Protein AF-A0AA38C0D0-F1 (afdb_monomer_lite)

Radius of gyration: 12.04 Å; chains: 1; bounding box: 33×24×28 Å

Structure (mmCIF, N/CA/C/O backbone):
data_AF-A0AA38C0D0-F1
#
_entry.id   AF-A0AA38C0D0-F1
#
loop_
_atom_site.group_PDB
_atom_site.id
_atom_site.type_symbol
_atom_site.label_atom_id
_atom_site.label_alt_id
_atom_site.label_comp_id
_atom_site.label_asym_id
_atom_site.label_entity_id
_atom_site.label_seq_id
_atom_site.pdbx_PDB_ins_code
_atom_site.Cartn_x
_atom_site.Cartn_y
_atom_site.Cartn_z
_atom_site.occupancy
_atom_site.B_iso_or_equiv
_atom_site.auth_seq_id
_atom_site.auth_comp_id
_atom_site.auth_asym_id
_atom_site.auth_atom_id
_atom_site.pdbx_PDB_model_num
ATOM 1 N N . GLY A 1 1 ? 4.064 9.269 -1.643 1.00 80.25 1 GLY A N 1
ATOM 2 C CA . GLY A 1 1 ? 4.768 8.149 -2.301 1.00 80.25 1 GLY A CA 1
ATOM 3 C C . GLY A 1 1 ? 5.927 7.715 -1.433 1.00 80.25 1 GLY A C 1
ATOM 4 O O . GLY A 1 1 ? 6.390 8.521 -0.639 1.00 80.25 1 GLY A O 1
ATOM 5 N N . ILE A 1 2 ? 6.350 6.460 -1.540 1.00 86.00 2 ILE A N 1
ATOM 6 C CA . ILE A 1 2 ? 7.486 5.903 -0.794 1.00 86.00 2 ILE A CA 1
ATOM 7 C C . ILE A 1 2 ? 8.598 5.596 -1.793 1.00 86.00 2 ILE A C 1
ATOM 9 O O . ILE A 1 2 ? 8.332 5.002 -2.838 1.00 86.00 2 ILE A O 1
ATOM 13 N N . GLU A 1 3 ? 9.823 6.014 -1.492 1.00 90.38 3 GLU A N 1
ATOM 14 C CA . GLU A 1 3 ? 10.982 5.705 -2.328 1.00 90.38 3 GLU A CA 1
ATOM 15 C C . GLU A 1 3 ? 11.336 4.220 -2.239 1.00 90.38 3 GLU A C 1
ATOM 17 O O . GLU A 1 3 ? 11.291 3.606 -1.167 1.00 90.38 3 GLU A O 1
ATOM 22 N N . ALA A 1 4 ? 11.671 3.637 -3.388 1.00 91.94 4 ALA A N 1
ATOM 23 C CA . ALA A 1 4 ? 12.162 2.274 -3.452 1.00 91.94 4 ALA A CA 1
ATOM 24 C C . ALA A 1 4 ? 13.541 2.151 -2.787 1.00 91.94 4 ALA A C 1
ATOM 26 O O . ALA A 1 4 ? 14.388 3.043 -2.853 1.00 91.94 4 ALA A O 1
ATOM 27 N N . LYS A 1 5 ? 13.785 1.002 -2.161 1.00 90.62 5 LYS A N 1
ATOM 28 C CA . LYS A 1 5 ? 15.106 0.634 -1.662 1.00 90.62 5 LYS A CA 1
ATOM 29 C C . LYS A 1 5 ? 16.052 0.394 -2.845 1.00 90.62 5 LYS A C 1
ATOM 31 O O . LYS A 1 5 ? 15.688 -0.271 -3.815 1.00 90.62 5 LYS A O 1
ATOM 36 N N . GLN A 1 6 ? 17.291 0.867 -2.708 1.00 90.81 6 GLN A N 1
ATOM 37 C CA . GLN A 1 6 ? 18.384 0.556 -3.634 1.00 90.81 6 GLN A CA 1
ATOM 38 C C . GLN A 1 6 ? 18.492 -0.966 -3.852 1.00 90.81 6 GLN A C 1
ATOM 40 O O . GLN A 1 6 ? 18.334 -1.720 -2.881 1.00 90.81 6 GLN A O 1
ATOM 45 N N . PRO A 1 7 ? 18.740 -1.446 -5.086 1.00 91.94 7 PRO A N 1
ATOM 46 C CA . PRO A 1 7 ? 19.251 -0.734 -6.273 1.00 91.94 7 PRO A CA 1
ATOM 47 C C . PRO A 1 7 ? 18.178 -0.138 -7.207 1.00 91.94 7 PRO A C 1
ATOM 49 O O . PRO A 1 7 ? 18.507 0.366 -8.279 1.00 91.94 7 PRO A O 1
ATOM 52 N N . ASN A 1 8 ? 16.897 -0.222 -6.847 1.00 91.44 8 ASN A N 1
ATOM 53 C CA . ASN A 1 8 ? 15.810 0.240 -7.707 1.00 91.44 8 ASN A CA 1
ATOM 54 C C . ASN A 1 8 ? 15.568 1.745 -7.534 1.00 91.44 8 ASN A C 1
ATOM 56 O O . ASN A 1 8 ? 15.607 2.258 -6.418 1.00 91.44 8 ASN A O 1
ATOM 60 N N . SER A 1 9 ? 15.235 2.431 -8.631 1.00 89.00 9 SER A N 1
ATOM 61 C CA . SER A 1 9 ? 14.781 3.825 -8.615 1.00 89.00 9 SER A CA 1
ATOM 62 C C . SER A 1 9 ? 13.331 3.893 -9.086 1.00 89.00 9 SER A C 1
ATOM 64 O O . SER A 1 9 ? 13.038 3.694 -10.264 1.00 89.00 9 SER A O 1
ATOM 66 N N . ALA A 1 10 ? 12.411 4.097 -8.144 1.00 88.31 10 ALA A N 1
ATOM 67 C CA . ALA A 1 10 ? 10.989 4.282 -8.410 1.00 88.31 10 ALA A CA 1
ATOM 68 C C . ALA A 1 10 ? 10.291 4.907 -7.196 1.00 88.31 10 ALA A C 1
ATOM 70 O O . ALA A 1 10 ? 10.671 4.662 -6.049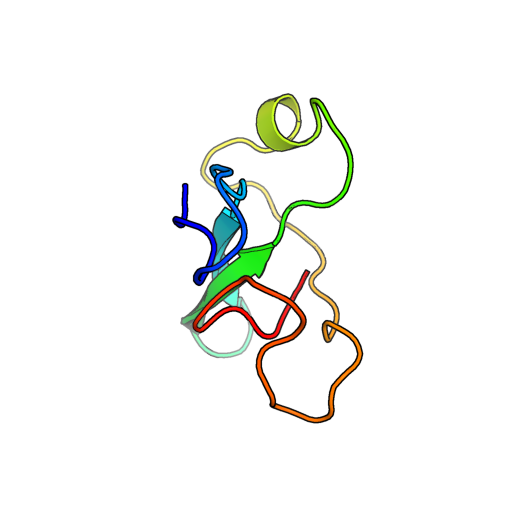 1.00 88.31 10 ALA A O 1
ATOM 71 N N . ILE A 1 11 ? 9.210 5.649 -7.448 1.00 89.06 11 ILE A N 1
ATOM 72 C CA . ILE A 1 11 ? 8.289 6.103 -6.404 1.00 89.06 11 ILE A CA 1
ATOM 73 C C . ILE A 1 11 ? 7.117 5.127 -6.346 1.00 89.06 11 ILE A C 1
ATOM 75 O O . ILE A 1 11 ? 6.337 4.995 -7.289 1.00 89.06 11 ILE A O 1
ATOM 79 N N . ARG A 1 12 ? 6.969 4.444 -5.214 1.00 90.31 12 ARG A N 1
ATOM 80 C CA . ARG A 1 12 ? 5.885 3.495 -4.966 1.00 90.31 12 ARG A CA 1
ATOM 81 C C . ARG A 1 12 ? 4.683 4.242 -4.396 1.00 90.31 12 ARG A C 1
ATOM 83 O O . ARG A 1 12 ? 4.768 4.907 -3.358 1.00 90.31 12 ARG A O 1
ATOM 90 N N . LYS A 1 13 ? 3.548 4.155 -5.090 1.00 90.25 13 LYS A N 1
ATOM 91 C CA . LYS A 1 13 ? 2.288 4.772 -4.663 1.00 90.25 13 LYS A CA 1
ATOM 92 C C . LYS A 1 13 ? 1.708 3.955 -3.504 1.00 90.25 13 LYS A C 1
ATOM 94 O O . LYS A 1 13 ? 1.463 2.761 -3.635 1.00 90.25 13 LYS A O 1
ATOM 99 N N . CYS A 1 14 ? 1.560 4.594 -2.349 1.00 90.38 14 CYS A N 1
ATOM 100 C CA . CYS A 1 14 ? 1.036 3.982 -1.131 1.00 90.38 14 CYS A CA 1
ATOM 101 C C . CYS A 1 14 ? 0.036 4.943 -0.491 1.00 90.38 14 CYS A C 1
ATOM 103 O O . CYS A 1 14 ? 0.265 6.155 -0.516 1.00 90.38 14 CYS A O 1
ATOM 105 N N . ALA A 1 15 ? -1.015 4.397 0.112 1.00 90.88 15 ALA A N 1
ATOM 106 C CA . ALA A 1 15 ? -2.028 5.136 0.851 1.00 90.88 15 ALA A CA 1
ATOM 107 C C . ALA A 1 15 ? -1.839 4.941 2.362 1.00 90.88 15 ALA A C 1
ATOM 109 O O . ALA A 1 15 ? -1.400 3.881 2.826 1.00 90.88 15 ALA A O 1
ATOM 110 N N . ARG A 1 16 ? -2.164 5.972 3.148 1.00 91.44 16 ARG A N 1
ATOM 111 C CA . ARG A 1 16 ? -2.271 5.858 4.607 1.00 91.44 16 ARG A CA 1
ATOM 112 C C . ARG A 1 16 ? -3.720 5.560 4.944 1.00 91.44 16 ARG A C 1
ATOM 114 O O . ARG A 1 16 ? -4.581 6.372 4.643 1.00 91.44 16 ARG A O 1
ATOM 121 N N . VAL A 1 17 ? -3.966 4.437 5.604 1.00 92.62 17 VAL A N 1
ATOM 122 C CA . VAL A 1 17 ? -5.321 4.009 5.955 1.00 92.62 17 VAL A CA 1
ATOM 123 C C . VAL A 1 17 ? -5.440 3.841 7.460 1.00 92.62 17 VAL A C 1
ATOM 125 O O . VAL A 1 17 ? -4.501 3.402 8.129 1.00 92.62 17 VAL A O 1
ATOM 128 N N . GLN A 1 18 ? -6.599 4.196 8.002 1.00 94.12 18 GLN A N 1
ATOM 129 C CA . GLN A 1 18 ? -6.961 3.935 9.385 1.00 94.12 18 GLN A CA 1
ATOM 130 C C . GLN A 1 18 ? -7.904 2.737 9.436 1.00 94.12 18 GLN A C 1
ATOM 132 O O . GLN A 1 18 ? -8.951 2.731 8.800 1.00 94.12 18 GLN A O 1
ATOM 137 N N . LEU A 1 19 ? -7.539 1.707 10.197 1.00 93.19 19 LEU A N 1
ATOM 138 C CA . LEU A 1 19 ? -8.403 0.542 10.350 1.00 93.19 19 LEU A CA 1
ATOM 139 C C . LEU A 1 19 ? -9.641 0.899 11.183 1.00 93.19 19 LEU A C 1
ATOM 141 O O . LEU A 1 19 ? -9.500 1.348 12.319 1.00 93.19 19 LEU A O 1
ATOM 145 N N . ILE A 1 20 ? -10.836 0.617 10.662 1.00 91.44 20 ILE A N 1
ATOM 146 C CA . ILE A 1 20 ? -12.117 0.945 11.315 1.00 91.44 20 ILE A CA 1
ATOM 147 C C . ILE A 1 20 ? -12.237 0.268 12.689 1.00 91.44 20 ILE A C 1
ATOM 149 O O . ILE A 1 20 ? -12.551 0.910 13.685 1.00 91.44 20 ILE A O 1
ATOM 153 N N . LYS A 1 21 ? -11.905 -1.026 12.778 1.00 91.94 21 LYS A N 1
ATOM 154 C CA . LYS A 1 21 ? -12.103 -1.821 14.005 1.00 91.94 21 LYS A CA 1
ATOM 155 C C . LYS A 1 21 ? -11.182 -1.450 15.174 1.00 91.94 21 LYS A C 1
ATOM 157 O O . LYS A 1 21 ? -11.488 -1.764 16.316 1.00 91.94 21 LYS A O 1
ATOM 162 N N . ASN A 1 22 ? -10.004 -0.894 14.899 1.00 91.81 22 ASN A N 1
ATOM 163 C CA . ASN A 1 22 ? -8.942 -0.727 15.897 1.00 91.81 22 ASN A CA 1
ATOM 164 C C . ASN A 1 22 ? -8.219 0.626 15.829 1.00 91.81 22 ASN A C 1
ATOM 166 O O . ASN A 1 22 ? -7.265 0.830 16.575 1.00 91.81 22 ASN A O 1
ATOM 170 N N . GLY A 1 23 ? -8.628 1.540 14.945 1.00 91.56 23 GLY A N 1
ATOM 171 C CA . GLY A 1 23 ? -8.117 2.913 14.847 1.00 91.56 23 GLY A CA 1
ATOM 172 C C . GLY A 1 23 ? -6.637 3.043 14.468 1.00 91.56 23 GLY A C 1
ATOM 173 O O . GLY A 1 23 ? -6.103 4.150 14.419 1.00 91.56 23 GLY A O 1
ATOM 174 N N . LYS A 1 24 ? -5.942 1.931 14.202 1.00 93.38 24 LYS A N 1
ATOM 175 C CA . LYS A 1 24 ? -4.512 1.937 13.880 1.00 93.38 24 LYS A CA 1
ATOM 176 C C . LYS A 1 24 ? -4.297 2.467 12.469 1.00 93.38 24 LYS A C 1
ATOM 178 O O . LYS A 1 24 ? -4.902 1.975 11.519 1.00 93.38 24 LYS A O 1
ATOM 183 N N . LYS A 1 25 ? -3.387 3.432 12.345 1.00 92.69 25 LYS A N 1
ATOM 184 C CA . LYS A 1 25 ? -2.942 3.982 11.062 1.00 92.69 25 LYS A CA 1
ATOM 185 C C . LYS A 1 25 ? -1.842 3.095 10.485 1.00 92.69 25 LYS A C 1
ATOM 187 O O . LYS A 1 25 ? -0.830 2.862 11.145 1.00 92.69 25 LYS A O 1
ATOM 192 N N . ILE A 1 26 ? -2.039 2.613 9.266 1.00 91.69 26 ILE A N 1
ATOM 193 C CA . ILE A 1 26 ? -1.103 1.758 8.533 1.00 91.69 26 ILE A CA 1
ATOM 194 C C . ILE A 1 26 ? -0.840 2.327 7.137 1.00 91.69 26 ILE A C 1
ATOM 196 O O . ILE A 1 26 ? -1.616 3.132 6.628 1.00 91.69 26 ILE A O 1
ATOM 200 N N . ALA A 1 27 ? 0.270 1.917 6.526 1.00 91.19 27 ALA A N 1
ATOM 201 C CA . ALA A 1 27 ? 0.553 2.183 5.120 1.00 91.19 27 ALA A CA 1
ATOM 202 C C . ALA A 1 27 ? 0.223 0.935 4.289 1.00 91.19 27 ALA A C 1
ATOM 204 O O . ALA A 1 27 ? 0.654 -0.169 4.645 1.00 91.19 27 ALA A O 1
ATOM 205 N N . ALA A 1 28 ? -0.516 1.123 3.198 1.00 91.94 28 ALA A N 1
ATOM 206 C CA . ALA A 1 28 ? -0.869 0.088 2.233 1.00 91.94 28 ALA A CA 1
ATOM 207 C C . ALA A 1 28 ? -0.362 0.473 0.836 1.00 91.94 28 ALA A C 1
ATOM 209 O O . ALA A 1 28 ? -0.409 1.642 0.446 1.00 91.94 28 ALA A O 1
ATOM 210 N N . PHE A 1 29 ? 0.172 -0.498 0.102 1.00 92.19 29 PHE A N 1
ATOM 211 C CA . PHE A 1 29 ? 0.634 -0.318 -1.270 1.00 92.19 29 PHE A CA 1
ATOM 212 C C . PHE A 1 29 ? -0.552 -0.346 -2.23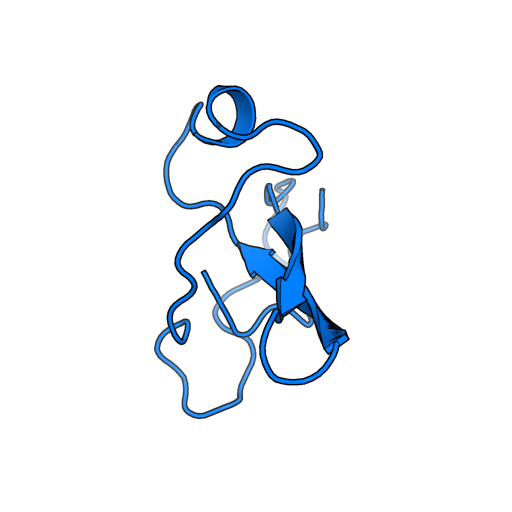0 1.00 92.19 29 PHE A C 1
ATOM 214 O O . PHE A 1 29 ? -1.321 -1.296 -2.197 1.00 92.19 29 PHE A O 1
ATOM 221 N N . VAL A 1 30 ? -0.663 0.639 -3.122 1.00 91.38 30 VAL A N 1
ATOM 222 C CA . VAL A 1 30 ? -1.716 0.646 -4.144 1.00 91.38 30 VAL A CA 1
ATOM 223 C C . VAL A 1 30 ? -1.196 -0.111 -5.371 1.00 91.38 30 VAL A C 1
ATOM 225 O O . VAL A 1 30 ? -0.259 0.371 -6.016 1.00 91.38 30 VAL A O 1
ATOM 228 N N . PRO A 1 31 ? -1.732 -1.306 -5.683 1.00 86.94 31 PRO A N 1
ATOM 229 C CA . PRO A 1 31 ? -1.274 -2.090 -6.820 1.00 86.94 31 PRO A CA 1
ATOM 230 C C . PRO A 1 31 ? -1.763 -1.493 -8.142 1.00 86.94 31 PRO A C 1
ATOM 232 O O . PRO A 1 31 ? -2.792 -0.828 -8.182 1.00 86.94 31 PRO A O 1
ATOM 235 N N . ASN A 1 32 ? -1.059 -1.836 -9.223 1.00 86.25 32 ASN A N 1
ATOM 236 C CA . ASN A 1 32 ? -1.328 -1.420 -10.605 1.00 86.25 32 ASN A CA 1
ATOM 237 C C . ASN A 1 32 ? -1.108 0.079 -10.877 1.00 86.25 32 ASN A C 1
ATOM 239 O O . ASN A 1 32 ? -1.087 0.919 -9.976 1.00 86.25 32 ASN A O 1
ATOM 243 N N . ASP A 1 33 ? -0.882 0.412 -12.147 1.00 85.06 33 ASP A N 1
ATOM 244 C CA . ASP A 1 33 ? -0.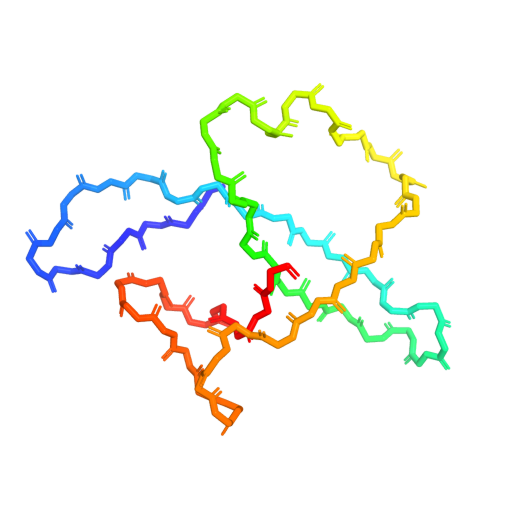707 1.802 -12.559 1.00 85.06 33 ASP A CA 1
ATOM 245 C C . ASP A 1 33 ? -2.055 2.538 -12.610 1.00 85.06 33 ASP A C 1
ATOM 247 O O . ASP A 1 33 ? -3.100 1.938 -12.844 1.00 85.06 33 ASP A O 1
ATOM 251 N N . GLY A 1 34 ? -2.045 3.840 -12.333 1.00 82.50 34 GLY A N 1
ATOM 252 C CA . GLY A 1 34 ? -3.251 4.677 -12.316 1.00 82.50 34 GLY A CA 1
ATOM 253 C C . GLY A 1 34 ? -4.226 4.444 -11.150 1.00 82.50 34 GLY A C 1
ATOM 254 O O . GLY A 1 34 ? -5.040 5.322 -10.885 1.00 82.50 34 GLY A O 1
ATOM 255 N N . CYS A 1 35 ? -4.113 3.349 -10.386 1.00 86.00 35 CYS A N 1
ATOM 256 C CA . CYS A 1 35 ? -5.052 3.015 -9.302 1.00 86.00 35 CYS A CA 1
ATOM 257 C C . CYS A 1 35 ? -5.148 4.059 -8.178 1.00 86.00 35 CYS A C 1
ATOM 259 O O . CYS A 1 35 ? -6.164 4.131 -7.498 1.00 86.00 35 CYS A O 1
ATOM 261 N N . LEU A 1 36 ? -4.129 4.905 -8.004 1.00 82.56 36 LEU A N 1
ATOM 262 C CA . LEU A 1 36 ? -4.181 6.002 -7.033 1.00 82.56 36 LEU A CA 1
ATOM 263 C C . LEU A 1 36 ? -5.265 7.039 -7.369 1.00 82.56 36 LEU A C 1
ATOM 265 O O . LEU A 1 36 ? -5.769 7.683 -6.465 1.00 82.56 36 LEU A O 1
ATOM 269 N N . ASN A 1 37 ? -5.643 7.176 -8.642 1.00 86.06 37 ASN A N 1
ATOM 270 C CA . ASN A 1 37 ? -6.676 8.124 -9.065 1.00 86.06 37 ASN A CA 1
ATOM 271 C C . ASN A 1 37 ? -8.099 7.652 -8.719 1.00 86.06 37 ASN A C 1
ATOM 273 O O . ASN A 1 37 ? -9.041 8.410 -8.899 1.00 86.06 37 ASN A O 1
ATOM 277 N N . TYR A 1 38 ? -8.256 6.401 -8.278 1.00 85.81 38 TYR A N 1
ATOM 278 C CA . TYR A 1 38 ? -9.544 5.815 -7.894 1.00 85.81 38 TYR A CA 1
ATOM 279 C C . TYR A 1 38 ? -9.778 5.836 -6.381 1.00 85.81 38 TYR A C 1
ATOM 281 O O . TYR A 1 38 ? -10.787 5.311 -5.928 1.00 85.81 38 TYR A O 1
ATOM 289 N N . ILE A 1 39 ? -8.820 6.350 -5.605 1.00 87.75 39 ILE A N 1
ATOM 290 C CA . ILE A 1 39 ? -8.888 6.398 -4.146 1.00 87.75 39 ILE A CA 1
ATOM 291 C C . ILE A 1 39 ? -8.892 7.866 -3.739 1.00 87.75 39 ILE A C 1
ATOM 29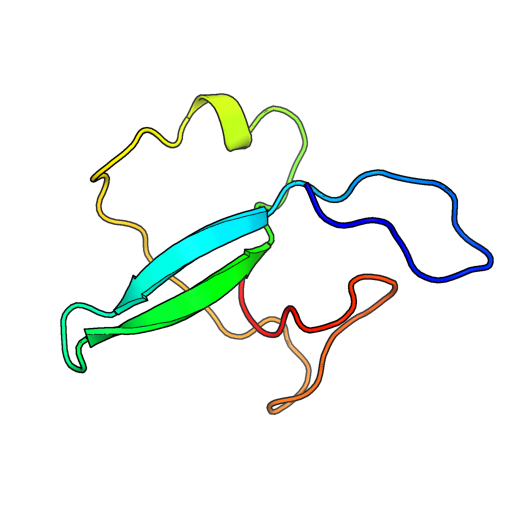3 O O . ILE A 1 39 ? -7.905 8.567 -3.981 1.00 87.75 39 ILE A O 1
ATOM 297 N N . GLU A 1 40 ? -9.962 8.307 -3.087 1.00 89.31 40 GLU A N 1
ATOM 298 C CA . GLU A 1 40 ? -10.069 9.646 -2.514 1.00 89.31 40 GLU A CA 1
ATOM 299 C C . GLU A 1 40 ? -9.882 9.641 -0.989 1.00 89.31 40 GLU A C 1
ATOM 301 O O . GLU A 1 40 ? -9.783 8.605 -0.320 1.00 89.31 40 GLU A O 1
ATOM 306 N N . GLU A 1 41 ? -9.761 10.836 -0.410 1.00 84.94 41 GLU A N 1
ATOM 307 C CA . GLU A 1 41 ? -9.690 10.982 1.039 1.00 84.94 41 GLU A CA 1
ATOM 308 C C . GLU A 1 41 ? -11.037 10.601 1.671 1.00 84.94 41 GLU A C 1
ATOM 310 O O . GLU A 1 41 ? -12.080 11.123 1.288 1.00 84.94 41 GLU A O 1
ATOM 315 N N . ASN A 1 42 ? -10.992 9.754 2.706 1.00 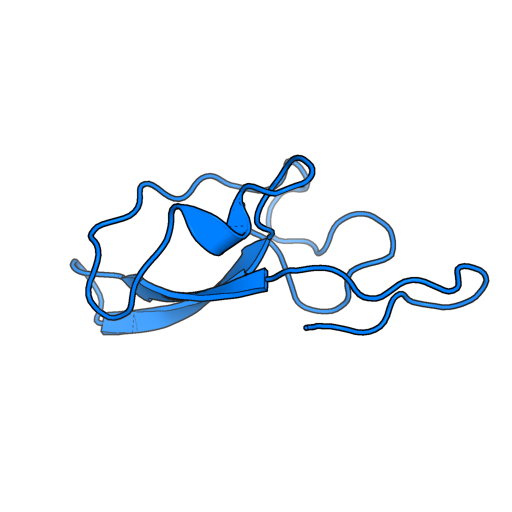87.31 42 ASN A N 1
ATOM 316 C CA . ASN A 1 42 ? -12.143 9.197 3.441 1.00 87.31 42 ASN A CA 1
ATOM 317 C C . ASN A 1 42 ? -12.882 8.026 2.772 1.00 87.31 42 ASN A C 1
ATOM 319 O O . ASN A 1 42 ? -13.870 7.558 3.337 1.00 87.31 42 ASN A O 1
ATOM 323 N N . ASP A 1 43 ? -12.380 7.494 1.657 1.00 91.06 43 ASP A N 1
ATOM 324 C CA . ASP A 1 43 ? -12.924 6.264 1.078 1.00 91.06 43 ASP A CA 1
ATOM 325 C C . ASP A 1 43 ? -12.691 5.038 1.973 1.00 91.06 43 ASP A C 1
ATOM 327 O O . ASP A 1 43 ? -11.638 4.860 2.601 1.00 91.06 43 ASP A O 1
ATOM 331 N N . GLU A 1 44 ? -13.672 4.135 1.980 1.00 90.31 44 GLU A N 1
ATOM 332 C CA . GLU A 1 44 ? -13.534 2.827 2.607 1.00 90.31 44 GLU A CA 1
ATOM 333 C C . GLU A 1 44 ? -12.817 1.857 1.664 1.00 90.31 44 GLU A C 1
ATOM 335 O O . GLU A 1 44 ? -13.310 1.507 0.593 1.00 90.31 44 GLU A O 1
ATOM 340 N N . VAL A 1 45 ? -11.644 1.382 2.087 1.00 90.88 45 VAL A N 1
ATOM 341 C CA . VAL A 1 45 ? -10.823 0.449 1.306 1.00 90.88 45 VAL A CA 1
ATOM 342 C C . VAL A 1 45 ? -10.649 -0.888 2.019 1.00 90.88 45 VAL A C 1
ATOM 344 O O . VAL A 1 45 ? -10.432 -0.964 3.233 1.00 90.88 45 VAL A O 1
ATOM 347 N N . LEU A 1 46 ? -10.701 -1.970 1.243 1.00 92.12 46 LEU A N 1
ATOM 348 C CA . LEU A 1 46 ? -10.394 -3.316 1.715 1.00 92.12 46 LEU A CA 1
ATOM 349 C C . LEU A 1 46 ? -8.890 -3.569 1.617 1.00 92.12 46 LEU A C 1
ATOM 351 O O . LEU A 1 46 ? -8.309 -3.479 0.541 1.00 92.12 46 LEU A O 1
ATOM 355 N N . ILE A 1 47 ? -8.276 -3.925 2.745 1.00 91.44 47 ILE A N 1
ATOM 356 C CA . ILE A 1 47 ? -6.828 -4.135 2.854 1.00 91.44 47 ILE A CA 1
ATOM 357 C C . ILE A 1 47 ? -6.520 -5.619 3.035 1.00 91.44 47 ILE A C 1
ATOM 359 O O . ILE A 1 47 ? -7.134 -6.297 3.864 1.00 91.44 47 ILE A O 1
ATOM 363 N N . ALA A 1 48 ? -5.500 -6.103 2.329 1.00 90.94 48 ALA A N 1
ATOM 364 C CA . ALA A 1 48 ? -4.980 -7.457 2.456 1.00 90.94 48 ALA A CA 1
ATOM 365 C C . ALA A 1 48 ? -3.494 -7.476 2.850 1.00 90.94 48 ALA A C 1
ATOM 367 O O . ALA A 1 48 ? -2.734 -6.525 2.660 1.00 90.94 48 ALA A O 1
ATOM 368 N N . GLY A 1 49 ? -3.045 -8.605 3.405 1.00 89.50 49 GLY A N 1
ATOM 369 C CA . GLY A 1 49 ? -1.622 -8.835 3.651 1.00 89.50 49 GLY A CA 1
ATOM 370 C C . GLY A 1 49 ? -0.838 -8.911 2.339 1.00 89.50 49 GLY A C 1
ATOM 371 O O . GLY A 1 49 ? -1.288 -9.520 1.370 1.00 89.50 49 GLY A O 1
ATOM 372 N N . PHE A 1 50 ? 0.368 -8.341 2.312 1.00 86.25 50 PHE A N 1
ATOM 373 C CA . PHE A 1 50 ? 1.155 -8.219 1.080 1.00 86.25 50 PHE A CA 1
ATOM 374 C C . PHE A 1 50 ? 1.955 -9.485 0.704 1.00 86.25 50 PHE A C 1
ATOM 376 O O . PHE A 1 50 ? 2.768 -9.471 -0.211 1.00 86.25 50 PHE A O 1
ATOM 383 N N . GLY A 1 51 ? 1.707 -10.610 1.385 1.00 82.62 51 GLY A N 1
ATOM 384 C CA . GLY A 1 51 ? 2.224 -11.935 1.016 1.00 82.62 51 GLY A CA 1
ATOM 385 C C . GLY A 1 51 ? 3.439 -12.427 1.812 1.00 82.62 51 GLY A C 1
ATOM 386 O O . GLY A 1 51 ? 3.676 -13.630 1.855 1.00 82.62 51 GLY A O 1
ATOM 387 N N . ARG A 1 52 ? 4.170 -11.559 2.527 1.00 78.62 52 ARG A N 1
ATOM 388 C CA . ARG A 1 52 ? 5.159 -11.995 3.534 1.00 78.62 52 ARG A CA 1
ATOM 389 C C . ARG A 1 52 ? 4.588 -11.806 4.930 1.00 78.62 52 ARG A C 1
ATOM 391 O O . ARG A 1 52 ? 4.260 -10.683 5.295 1.00 78.62 52 ARG A O 1
ATOM 398 N N . LYS A 1 53 ? 4.475 -12.898 5.699 1.00 80.25 53 LYS A N 1
ATOM 399 C CA . LYS A 1 53 ? 3.887 -12.975 7.055 1.00 80.25 53 LYS A CA 1
ATOM 400 C C . LYS A 1 53 ? 4.409 -11.871 7.999 1.00 80.25 53 LYS A C 1
ATOM 402 O O . LYS A 1 53 ? 5.343 -12.091 8.755 1.00 80.25 53 LYS A O 1
ATOM 407 N N . GLY A 1 54 ? 3.819 -10.676 7.944 1.00 77.88 54 GLY A N 1
ATOM 408 C CA . GLY A 1 54 ? 4.203 -9.524 8.767 1.00 77.88 54 GLY A CA 1
ATOM 409 C C . GLY A 1 54 ? 5.486 -8.790 8.352 1.00 77.88 54 GLY A C 1
ATOM 410 O O . GLY A 1 54 ? 5.889 -7.868 9.063 1.00 77.88 54 GLY A O 1
ATOM 411 N N . HIS A 1 55 ? 6.102 -9.134 7.218 1.00 84.81 55 HIS A N 1
ATOM 412 C CA . HIS A 1 55 ? 7.323 -8.483 6.732 1.00 84.81 55 HIS A CA 1
ATOM 413 C C . HIS A 1 55 ? 7.046 -7.595 5.520 1.00 84.81 55 HIS A C 1
ATOM 415 O O . HIS A 1 55 ? 6.129 -7.851 4.742 1.00 84.81 55 HIS A O 1
ATOM 421 N N . ALA A 1 56 ? 7.866 -6.555 5.359 1.00 85.56 56 ALA A N 1
ATOM 422 C CA . ALA A 1 56 ? 7.844 -5.742 4.153 1.00 85.56 56 ALA A CA 1
ATOM 423 C C . ALA A 1 56 ? 8.266 -6.579 2.934 1.00 85.56 56 ALA A C 1
ATOM 425 O O . ALA A 1 56 ? 9.091 -7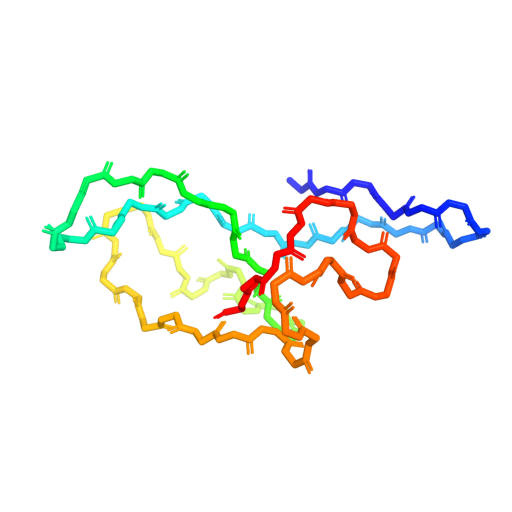.499 3.040 1.00 85.56 56 ALA A O 1
ATOM 426 N N . VAL A 1 57 ? 7.672 -6.280 1.783 1.00 84.62 57 VAL A N 1
ATOM 427 C CA . VAL A 1 57 ? 7.854 -7.051 0.548 1.00 84.62 57 VAL A CA 1
ATOM 428 C C . VAL A 1 57 ? 8.544 -6.191 -0.497 1.00 84.62 57 VAL A C 1
ATOM 430 O O . VAL A 1 57 ? 8.213 -5.021 -0.670 1.00 84.62 57 VAL A O 1
ATOM 433 N N . GLY A 1 58 ? 9.485 -6.806 -1.214 1.00 86.69 58 GLY A N 1
ATOM 434 C CA . GLY A 1 58 ? 10.182 -6.176 -2.328 1.00 86.69 58 GLY A CA 1
ATOM 435 C C . GLY A 1 58 ? 11.054 -5.002 -1.896 1.00 86.69 58 GLY A C 1
ATOM 436 O O . GLY A 1 58 ? 11.765 -5.068 -0.892 1.00 86.69 58 GLY A O 1
ATOM 437 N N . ASP A 1 59 ? 10.995 -3.942 -2.691 1.00 89.00 59 ASP A N 1
ATOM 438 C CA . ASP A 1 59 ? 11.761 -2.712 -2.531 1.00 89.00 59 ASP A CA 1
ATOM 439 C C . ASP A 1 59 ? 11.007 -1.631 -1.745 1.00 89.00 59 ASP A C 1
ATOM 441 O O . ASP A 1 59 ? 11.489 -0.508 -1.659 1.00 89.00 59 ASP A O 1
ATOM 445 N N . ILE A 1 60 ? 9.853 -1.946 -1.148 1.00 88.81 60 ILE A N 1
ATOM 446 C CA . ILE A 1 60 ? 9.013 -0.969 -0.447 1.00 88.81 60 ILE A CA 1
ATOM 447 C C . ILE A 1 60 ? 9.262 -1.060 1.065 1.00 88.81 60 ILE A C 1
ATOM 449 O O . ILE A 1 60 ? 8.770 -1.987 1.719 1.00 88.81 60 ILE A O 1
ATOM 453 N N . PRO A 1 61 ? 10.022 -0.130 1.669 1.00 87.62 61 PRO A N 1
ATOM 454 C CA . PRO A 1 61 ? 10.290 -0.175 3.099 1.00 87.62 61 PRO A CA 1
ATOM 455 C C . PRO A 1 61 ? 9.020 0.119 3.910 1.00 87.62 61 PRO A C 1
ATOM 457 O O . PRO A 1 61 ? 8.242 1.014 3.594 1.00 87.62 61 PRO A O 1
ATOM 460 N N . GLY A 1 62 ? 8.808 -0.637 4.990 1.00 87.00 62 GLY A N 1
ATOM 461 C CA . GLY A 1 62 ? 7.749 -0.367 5.973 1.00 87.00 62 GLY A CA 1
ATOM 462 C C . GLY A 1 62 ? 6.317 -0.719 5.547 1.00 87.00 62 GLY A C 1
ATOM 463 O O . GLY A 1 62 ? 5.441 -0.768 6.410 1.00 87.00 62 GLY A O 1
ATOM 464 N N . VAL A 1 63 ? 6.071 -1.041 4.274 1.00 90.94 63 VAL A N 1
ATOM 465 C CA . VAL A 1 63 ? 4.740 -1.415 3.772 1.00 90.94 63 VAL A CA 1
ATOM 466 C C . VAL A 1 63 ? 4.560 -2.928 3.792 1.00 90.94 63 VAL A C 1
ATOM 468 O O . VAL A 1 63 ? 5.328 -3.679 3.194 1.00 90.94 63 VAL A O 1
ATOM 471 N N . ARG A 1 64 ? 3.536 -3.381 4.519 1.00 91.19 64 ARG A N 1
ATOM 472 C CA . ARG A 1 64 ? 3.235 -4.809 4.757 1.00 91.19 64 ARG A CA 1
ATOM 473 C C . ARG A 1 64 ? 1.874 -5.234 4.208 1.00 91.19 64 ARG A C 1
ATOM 475 O O . ARG A 1 64 ? 1.524 -6.413 4.271 1.00 91.19 64 ARG A O 1
ATOM 482 N N . PHE A 1 65 ? 1.113 -4.273 3.704 1.00 90.69 65 PHE A N 1
ATOM 483 C CA . PHE A 1 65 ? -0.267 -4.426 3.270 1.00 90.69 65 PHE A CA 1
ATOM 484 C C . PHE A 1 65 ? -0.434 -3.852 1.862 1.00 90.69 65 PHE A C 1
ATOM 486 O O . PHE A 1 65 ? 0.356 -2.993 1.465 1.00 90.69 65 PHE A O 1
ATOM 493 N N . LYS A 1 66 ? -1.446 -4.319 1.135 1.00 90.00 66 LYS A N 1
ATOM 494 C CA . LYS A 1 66 ? -1.933 -3.732 -0.119 1.00 90.00 66 LYS A CA 1
ATOM 495 C C . LYS A 1 66 ? -3.430 -3.509 -0.047 1.00 90.00 66 LYS A C 1
ATOM 497 O O . LYS A 1 66 ? -4.071 -4.270 0.717 1.00 90.00 66 LYS A O 1
#

Organism: Taxus chinensis (NCBI:txid29808)

InterPro domains:
  IPR006032 Small ribosomal subunit protein uS12 [PF00164] (1-66)
  IPR006032 Small ribosomal subunit protein uS12 [PS00055] (5-12)
  IPR006032 Small ribosomal subunit protein uS12 [PTHR11652] (2-66)
  IPR012340 Nucleic acid-binding, OB-fold [G3DSA:2.40.50.140] (1-66)
  IPR012340 Nucleic acid-binding, OB-fold [SSF50249] (2-66)

Foldseek 3Di:
DAAFAPPDGDDFDWDWDQDPVPRDTAIAGQDDPPSVVVDDPPDDDDKDFPPPPPDDDHRGPRHGID

Sequence (66 aa):
GIEAKQPNSAIRKCARVQLIKNGKKIAAFVPNDGCLNYIEENDEVLIAGFGRKGHAVGDIPGVRFK

pLDDT: mean 88.69, std 3.69, range [77.88, 94.12]

Secondary structure (DSSP, 8-state):
-EEPPTT---EEPEEEEE-TTT--EEEEE--SSSGGGG--TT------B-SSTTS--TT-TT--B-